Prote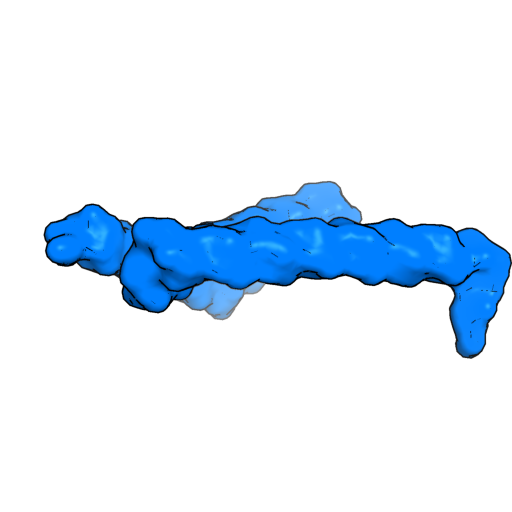in AF-A0A968ANC2-F1 (afdb_monomer_lite)

Sequence (80 aa):
MPQGWEWLMLLGVGIFTQIAQIFMTKGLHYETAAKATNVSYIGVVFSTIWGILIFAEIPDWRTLIGAAFVIFAIIKMART

Radius of gyration: 16.16 Å; chains: 1; bounding box: 32×27×44 Å

Structure (mmCIF, N/CA/C/O backbone):
data_AF-A0A968ANC2-F1
#
_entry.id   AF-A0A968ANC2-F1
#
loop_
_atom_site.group_PDB
_atom_site.id
_atom_site.type_symbol
_atom_site.label_atom_id
_atom_site.label_alt_id
_atom_site.label_comp_id
_atom_site.label_asym_id
_atom_site.label_entity_id
_atom_site.label_seq_id
_atom_site.pdbx_PDB_ins_code
_atom_site.Cartn_x
_atom_site.Cartn_y
_atom_site.Cartn_z
_atom_site.occupancy
_atom_site.B_iso_or_equiv
_atom_site.a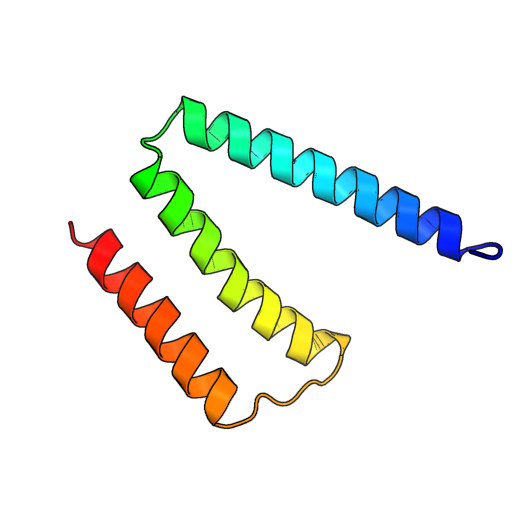uth_seq_id
_atom_site.auth_comp_id
_atom_site.auth_asym_id
_atom_site.auth_atom_id
_atom_site.pdbx_PDB_model_num
ATOM 1 N N . MET A 1 1 ? 15.974 11.633 -16.245 1.00 75.19 1 MET A N 1
ATOM 2 C CA . MET A 1 1 ? 14.713 12.328 -16.593 1.00 75.19 1 MET A CA 1
ATOM 3 C C . MET A 1 1 ? 13.819 11.302 -17.258 1.00 75.19 1 MET A C 1
ATOM 5 O O . MET A 1 1 ? 14.384 10.548 -18.043 1.00 75.19 1 MET A O 1
ATOM 9 N N . PRO A 1 2 ? 12.513 11.237 -16.946 1.00 81.81 2 PRO A N 1
ATOM 10 C CA . PRO A 1 2 ? 11.656 10.222 -17.534 1.00 81.81 2 PRO A CA 1
ATOM 11 C C . PRO A 1 2 ? 11.625 10.369 -19.060 1.00 81.81 2 PRO A C 1
ATOM 13 O O . PRO A 1 2 ? 11.532 11.495 -19.564 1.00 81.81 2 PRO A O 1
ATOM 16 N N . GLN A 1 3 ? 11.729 9.270 -19.798 1.00 92.50 3 GLN A N 1
ATOM 17 C CA . GLN A 1 3 ? 11.720 9.272 -21.263 1.00 92.50 3 GLN A CA 1
ATOM 18 C C . GLN A 1 3 ? 10.515 8.502 -21.808 1.00 92.50 3 GLN A C 1
ATOM 20 O O . GLN A 1 3 ? 10.231 7.378 -21.401 1.00 92.50 3 GLN A O 1
ATOM 25 N N . GLY A 1 4 ? 9.799 9.117 -22.756 1.00 92.12 4 GLY A N 1
ATOM 26 C CA . GLY A 1 4 ? 8.693 8.482 -23.477 1.00 92.12 4 GLY A CA 1
ATOM 27 C C . GLY A 1 4 ? 7.612 7.909 -22.554 1.00 92.12 4 GLY A C 1
ATOM 28 O O . GLY A 1 4 ? 6.867 8.657 -21.923 1.00 92.12 4 GLY A O 1
ATOM 29 N N . TRP A 1 5 ? 7.531 6.577 -22.492 1.00 93.69 5 TRP A N 1
ATOM 30 C CA . TRP A 1 5 ? 6.480 5.820 -21.802 1.00 93.69 5 TRP A CA 1
ATOM 31 C C . TRP A 1 5 ? 6.508 5.935 -20.271 1.00 93.69 5 TRP A C 1
ATOM 33 O O . TRP A 1 5 ? 5.474 5.787 -19.619 1.00 93.69 5 TRP A O 1
ATOM 43 N N . GLU A 1 6 ? 7.660 6.263 -19.684 1.00 94.94 6 GLU A N 1
ATOM 44 C CA . GLU A 1 6 ? 7.798 6.427 -18.231 1.00 94.94 6 GLU A CA 1
ATOM 45 C C . GLU A 1 6 ? 6.876 7.533 -17.689 1.00 94.94 6 GLU A C 1
ATOM 47 O O . GLU A 1 6 ? 6.335 7.410 -16.591 1.00 94.94 6 GLU A O 1
ATOM 52 N N . TRP A 1 7 ? 6.610 8.576 -18.486 1.00 95.12 7 TRP A N 1
ATOM 53 C CA . TRP A 1 7 ? 5.646 9.624 -18.136 1.00 95.12 7 TRP A CA 1
ATOM 54 C C . TRP A 1 7 ? 4.225 9.089 -17.985 1.00 95.12 7 TRP A C 1
ATOM 56 O O . TRP A 1 7 ? 3.514 9.495 -17.066 1.00 95.12 7 TRP A O 1
ATOM 66 N N . LEU A 1 8 ? 3.815 8.162 -18.854 1.00 95.19 8 LEU A N 1
ATOM 67 C CA . LEU A 1 8 ? 2.492 7.552 -18.772 1.00 95.19 8 LEU A CA 1
ATOM 68 C C . LEU A 1 8 ? 2.379 6.669 -17.523 1.00 95.19 8 LEU A C 1
ATOM 70 O O . LEU A 1 8 ? 1.356 6.698 -16.842 1.00 95.19 8 LEU A O 1
ATOM 74 N N . MET A 1 9 ? 3.443 5.932 -17.186 1.00 94.06 9 MET A N 1
ATOM 75 C CA . MET A 1 9 ? 3.489 5.123 -15.964 1.00 94.06 9 MET A CA 1
ATOM 76 C C . MET A 1 9 ? 3.394 6.002 -14.711 1.00 94.06 9 MET A C 1
ATOM 78 O O . MET A 1 9 ? 2.595 5.705 -13.826 1.00 94.06 9 MET A O 1
ATOM 82 N N . LEU A 1 10 ? 4.136 7.113 -14.654 1.00 95.00 10 LEU A N 1
ATOM 83 C CA . LEU A 1 10 ? 4.074 8.066 -13.538 1.00 95.00 10 LEU A CA 1
ATOM 84 C C . LEU A 1 10 ? 2.696 8.716 -13.403 1.00 95.00 10 LEU A C 1
ATOM 86 O O . LEU A 1 10 ? 2.190 8.857 -12.290 1.00 95.00 10 LEU A O 1
ATOM 90 N N . LEU A 1 11 ? 2.068 9.076 -14.523 1.00 96.25 11 LEU A N 1
ATOM 91 C CA . LEU A 1 11 ? 0.706 9.603 -14.531 1.00 96.25 11 LEU A CA 1
ATOM 92 C C . LEU A 1 11 ? -0.279 8.554 -13.997 1.00 96.25 11 LEU A C 1
ATOM 94 O O . LEU A 1 11 ? -1.101 8.873 -13.139 1.00 96.25 11 LEU A O 1
ATOM 98 N N . GLY A 1 12 ? -0.149 7.298 -14.433 1.00 96.12 12 GLY A N 1
ATOM 99 C CA . GLY A 1 12 ? -0.925 6.176 -13.908 1.00 96.12 12 GLY A CA 1
ATOM 100 C C . GLY A 1 12 ? -0.764 6.023 -12.394 1.00 96.12 12 GLY A C 1
ATOM 101 O O . GLY A 1 12 ? -1.758 6.043 -11.669 1.00 96.12 12 GLY A O 1
ATOM 102 N N . VAL A 1 13 ? 0.477 5.957 -11.901 1.00 95.31 13 VAL A N 1
ATOM 103 C CA . VAL A 1 13 ? 0.783 5.904 -10.459 1.00 95.31 13 VAL A CA 1
ATOM 104 C C . VAL A 1 13 ? 0.139 7.077 -9.720 1.00 95.31 13 VAL A C 1
ATOM 106 O O . VAL A 1 13 ? -0.485 6.869 -8.679 1.00 95.31 13 VAL A O 1
ATOM 109 N N . GLY A 1 14 ? 0.226 8.292 -10.266 1.00 97.19 14 GLY A N 1
ATOM 110 C CA . GLY A 1 14 ? -0.393 9.487 -9.696 1.00 97.19 14 GLY A CA 1
ATOM 111 C C . GLY A 1 14 ? -1.914 9.375 -9.577 1.00 97.19 14 GLY A C 1
ATOM 112 O O . GLY A 1 14 ? -2.458 9.608 -8.498 1.00 97.19 14 GLY A O 1
ATOM 113 N N . ILE A 1 15 ? -2.601 8.956 -10.644 1.00 97.69 15 ILE A N 1
ATOM 114 C CA . ILE A 1 15 ? -4.061 8.770 -10.640 1.00 97.69 15 ILE A CA 1
ATOM 115 C C . ILE A 1 15 ? -4.473 7.726 -9.599 1.00 97.69 15 ILE A C 1
ATOM 117 O O . ILE A 1 15 ? -5.342 8.001 -8.770 1.00 97.69 15 ILE A O 1
ATOM 121 N N . PHE A 1 16 ? -3.849 6.546 -9.603 1.00 95.88 16 PHE A N 1
ATOM 122 C CA . PHE A 1 16 ? -4.202 5.480 -8.661 1.00 95.88 16 PHE A CA 1
ATOM 123 C C . PHE A 1 16 ? -3.914 5.877 -7.210 1.00 95.88 16 PHE A C 1
ATOM 125 O O . PHE A 1 16 ? -4.746 5.634 -6.333 1.00 95.88 16 PHE A O 1
ATOM 132 N N . THR A 1 17 ? -2.789 6.552 -6.959 1.00 94.00 17 THR A N 1
ATOM 133 C CA . THR A 1 17 ? -2.448 7.065 -5.625 1.00 94.00 17 THR A CA 1
ATOM 134 C C . THR A 1 17 ? -3.474 8.093 -5.157 1.00 94.00 17 THR A C 1
ATOM 136 O O . THR A 1 17 ? -3.946 8.019 -4.023 1.00 94.00 17 THR A O 1
ATOM 139 N N . GLN A 1 18 ? -3.886 9.015 -6.031 1.00 97.00 18 GLN A N 1
ATOM 140 C CA . GLN A 1 18 ? -4.881 10.028 -5.688 1.00 97.00 18 GLN A CA 1
ATOM 141 C C . GLN A 1 18 ? -6.245 9.404 -5.373 1.00 97.00 18 GLN A C 1
ATOM 143 O O . GLN A 1 18 ? -6.892 9.785 -4.397 1.00 97.00 18 GLN A O 1
ATOM 148 N N . ILE A 1 19 ? -6.675 8.414 -6.158 1.00 95.88 19 ILE A N 1
ATOM 149 C CA . ILE A 1 19 ? -7.915 7.671 -5.905 1.00 95.88 19 ILE A CA 1
ATOM 150 C C . ILE A 1 19 ? -7.849 6.965 -4.542 1.00 95.88 19 ILE A C 1
ATOM 152 O O . ILE A 1 19 ? -8.784 7.083 -3.747 1.00 95.88 19 ILE A O 1
ATOM 156 N N . ALA A 1 20 ? -6.737 6.287 -4.237 1.00 90.75 20 ALA A N 1
ATOM 157 C CA . ALA A 1 20 ? -6.534 5.627 -2.948 1.00 90.75 20 ALA A CA 1
ATOM 158 C C . ALA A 1 20 ? -6.621 6.619 -1.772 1.00 90.75 20 ALA A C 1
ATOM 160 O O . ALA A 1 20 ? -7.306 6.347 -0.785 1.00 90.75 20 ALA A O 1
ATOM 161 N N . GLN A 1 21 ? -6.010 7.800 -1.904 1.00 91.19 21 GLN A N 1
ATOM 162 C CA . GLN A 1 21 ? -6.065 8.858 -0.889 1.00 91.19 21 GLN A CA 1
ATOM 163 C C . GLN A 1 21 ? -7.482 9.410 -0.674 1.00 91.19 21 GLN A C 1
ATOM 165 O O . GLN A 1 21 ? -7.887 9.665 0.464 1.00 91.19 21 GLN A O 1
ATOM 170 N N . ILE A 1 22 ? -8.277 9.549 -1.740 1.00 93.75 22 ILE A N 1
ATOM 171 C CA . ILE A 1 22 ? -9.681 9.972 -1.627 1.00 93.75 22 ILE A CA 1
ATOM 172 C C . ILE A 1 22 ? -10.488 8.933 -0.842 1.00 93.75 22 ILE A C 1
ATOM 174 O O . ILE A 1 22 ? -11.260 9.303 0.044 1.00 93.75 22 ILE A O 1
ATOM 178 N N . PHE A 1 23 ? -10.312 7.640 -1.130 1.00 89.75 23 PHE A N 1
ATOM 179 C CA . PHE A 1 23 ? -10.999 6.578 -0.393 1.00 89.75 23 PHE A CA 1
ATOM 180 C C . PHE A 1 23 ? -10.560 6.502 1.067 1.00 89.75 23 PHE A C 1
ATOM 182 O O . PHE A 1 23 ? -11.417 6.351 1.934 1.00 89.75 23 PHE A O 1
ATOM 189 N N . MET A 1 24 ? -9.269 6.675 1.353 1.00 86.88 24 MET A N 1
ATOM 190 C CA . MET A 1 24 ? -8.762 6.741 2.724 1.00 86.88 24 MET A CA 1
ATOM 191 C C . MET A 1 24 ? -9.395 7.904 3.496 1.00 86.88 24 MET A C 1
ATOM 193 O O . MET A 1 24 ? -9.930 7.703 4.584 1.00 86.88 24 MET A O 1
ATOM 197 N N . THR A 1 25 ? -9.402 9.102 2.907 1.00 89.38 25 THR A N 1
ATOM 198 C CA . THR A 1 25 ? -10.006 10.296 3.520 1.00 89.38 25 THR A CA 1
ATOM 199 C C . THR A 1 25 ? -11.503 10.104 3.764 1.00 89.38 25 THR A C 1
ATOM 201 O O . THR A 1 25 ? -12.002 10.439 4.836 1.00 89.38 25 THR A O 1
ATOM 204 N N . LYS A 1 26 ? -12.230 9.511 2.808 1.00 88.12 26 LYS A N 1
ATOM 205 C CA . LYS A 1 26 ? -13.650 9.175 2.992 1.00 88.12 26 LYS A CA 1
ATOM 206 C C . LYS A 1 26 ? -13.847 8.123 4.085 1.00 88.12 26 LYS A C 1
ATOM 208 O O . LYS A 1 26 ? -14.718 8.296 4.925 1.00 88.12 26 LYS A O 1
ATOM 213 N N . GLY A 1 27 ? -13.032 7.070 4.118 1.00 85.94 27 GLY A N 1
ATOM 214 C CA . GLY A 1 27 ? -13.096 6.024 5.144 1.00 85.94 27 GLY A CA 1
ATOM 215 C C . GLY A 1 27 ? -12.894 6.572 6.557 1.00 85.94 27 GLY A C 1
ATOM 216 O O . GLY A 1 27 ? -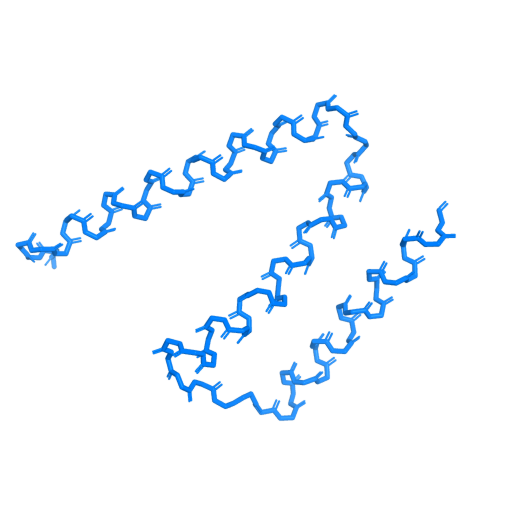13.641 6.215 7.461 1.00 85.94 27 GLY A O 1
ATOM 217 N N . LEU A 1 28 ? -11.959 7.512 6.720 1.00 85.44 28 LEU A N 1
ATOM 218 C CA . LEU A 1 28 ? -11.733 8.239 7.975 1.00 85.44 28 LEU A CA 1
ATOM 219 C C . LEU A 1 28 ? -12.901 9.147 8.386 1.00 85.44 28 LEU A C 1
ATOM 221 O O . LEU A 1 28 ? -13.018 9.488 9.558 1.00 85.44 28 LEU A O 1
ATOM 225 N N . HIS A 1 29 ? -13.741 9.571 7.441 1.00 84.38 29 HIS A N 1
ATOM 226 C CA . HIS A 1 29 ? -14.923 10.377 7.740 1.00 84.38 29 HIS A CA 1
ATOM 227 C C . HIS A 1 29 ? -16.097 9.525 8.245 1.00 84.38 29 HIS A C 1
ATOM 229 O O . HIS A 1 29 ? -16.888 9.997 9.057 1.00 84.38 29 HIS A O 1
ATOM 235 N N . TYR A 1 30 ? -16.215 8.280 7.772 1.00 80.00 30 TYR A N 1
ATOM 236 C CA . TYR A 1 30 ? -17.302 7.368 8.148 1.00 80.00 30 TYR A CA 1
ATOM 237 C C . TYR A 1 30 ? -16.980 6.483 9.358 1.00 80.00 30 TYR A C 1
ATOM 239 O O . TYR A 1 30 ? -17.886 6.113 10.098 1.00 80.00 30 TYR A O 1
ATOM 247 N N . GLU A 1 31 ? -15.711 6.140 9.570 1.00 81.38 31 GLU A N 1
ATOM 248 C CA . GLU A 1 31 ? -15.264 5.264 10.654 1.00 81.38 31 GLU A CA 1
ATOM 249 C C . GLU A 1 31 ? -14.211 5.951 11.524 1.00 81.38 31 GLU A C 1
ATOM 251 O O . GLU A 1 31 ? -13.533 6.891 11.111 1.00 81.38 31 GLU A O 1
ATOM 256 N N . THR A 1 32 ? -14.031 5.459 12.750 1.00 76.81 32 THR A N 1
ATOM 257 C CA . THR A 1 32 ? -12.998 5.992 13.642 1.00 76.81 32 THR A CA 1
ATOM 258 C C . THR A 1 32 ? -11.601 5.788 13.052 1.00 76.81 32 THR A C 1
ATOM 260 O O . THR A 1 32 ? -11.311 4.774 12.412 1.00 76.81 32 THR A O 1
ATOM 263 N N . ALA A 1 33 ? -10.691 6.728 13.329 1.00 74.12 33 ALA A N 1
ATOM 264 C CA . ALA A 1 33 ? -9.303 6.660 12.866 1.00 74.12 33 ALA A CA 1
ATOM 265 C C . ALA A 1 33 ? -8.618 5.322 13.211 1.00 74.12 33 ALA A C 1
ATOM 267 O O . ALA A 1 33 ? -7.808 4.819 12.433 1.00 74.12 33 ALA A O 1
ATOM 268 N N . ALA A 1 34 ? -8.997 4.703 14.334 1.00 69.88 34 ALA A N 1
ATOM 269 C CA . ALA A 1 34 ? -8.522 3.384 14.741 1.00 69.88 34 ALA A CA 1
ATOM 270 C C . ALA A 1 34 ? -8.915 2.275 13.745 1.00 69.88 34 ALA A C 1
ATOM 272 O O . ALA A 1 34 ? -8.061 1.493 13.324 1.00 69.88 34 ALA A O 1
ATOM 273 N N . LYS A 1 35 ? -10.178 2.234 13.300 1.00 71.31 35 LYS A N 1
ATOM 274 C CA . LYS A 1 35 ? -10.642 1.258 12.301 1.00 71.31 35 LYS A CA 1
ATOM 275 C C . LYS A 1 35 ? -10.026 1.502 10.924 1.00 71.31 35 LYS A C 1
ATOM 277 O O . LYS A 1 35 ? -9.637 0.546 10.259 1.00 71.31 35 LYS A O 1
ATOM 282 N N . ALA A 1 36 ? -9.873 2.761 10.517 1.00 75.00 36 ALA A N 1
ATOM 283 C CA . ALA A 1 36 ? -9.221 3.100 9.252 1.00 75.00 36 ALA A CA 1
ATOM 284 C C . ALA A 1 36 ? -7.736 2.692 9.237 1.00 75.00 36 ALA A C 1
ATOM 286 O O . ALA A 1 36 ? -7.262 2.111 8.263 1.00 75.00 36 ALA A O 1
ATOM 287 N N . THR A 1 37 ? -7.018 2.915 10.343 1.00 73.44 37 THR A N 1
ATOM 288 C CA . THR A 1 37 ? -5.612 2.493 10.494 1.00 73.44 37 THR A CA 1
ATOM 289 C C . THR A 1 37 ? -5.471 0.972 10.396 1.00 73.44 37 THR A C 1
ATOM 291 O O . THR A 1 37 ? -4.534 0.469 9.782 1.00 73.44 37 THR A O 1
ATOM 294 N N . ASN A 1 38 ? -6.451 0.238 10.924 1.00 73.88 38 ASN A N 1
ATOM 295 C CA . ASN A 1 38 ? -6.540 -1.213 10.801 1.00 73.88 38 ASN A CA 1
ATOM 296 C C . ASN A 1 38 ? -6.587 -1.689 9.343 1.00 73.88 38 ASN A C 1
ATOM 298 O O . ASN A 1 38 ? -5.860 -2.603 8.956 1.00 73.88 38 ASN A O 1
ATOM 302 N N . VAL A 1 39 ? -7.419 -1.044 8.522 1.00 78.31 39 VAL A N 1
ATOM 303 C CA . VAL A 1 39 ? -7.531 -1.357 7.091 1.00 78.31 39 VAL A CA 1
ATOM 304 C C . VAL A 1 39 ? -6.219 -1.054 6.363 1.00 78.31 39 VAL A C 1
ATOM 306 O O . VAL A 1 39 ? -5.798 -1.841 5.517 1.00 78.31 39 VAL A O 1
ATOM 309 N N . SER A 1 40 ? -5.514 0.017 6.734 1.00 81.62 40 SER A N 1
ATOM 310 C CA . SER A 1 40 ? -4.211 0.350 6.142 1.00 81.62 40 SER A CA 1
ATOM 311 C C . SER A 1 40 ? -3.143 -0.729 6.368 1.00 81.62 40 SER A C 1
ATOM 313 O O . SER A 1 40 ? -2.305 -0.938 5.490 1.00 81.62 40 SER A O 1
ATOM 315 N N . TYR A 1 41 ? -3.182 -1.474 7.482 1.00 81.19 41 TYR A N 1
ATOM 316 C CA . TYR A 1 41 ? -2.244 -2.583 7.720 1.00 81.19 41 TYR A CA 1
ATOM 317 C C . TYR A 1 41 ? -2.432 -3.760 6.754 1.00 81.19 41 TYR A C 1
ATOM 319 O O . TYR A 1 41 ? -1.462 -4.453 6.444 1.00 81.19 41 TYR A O 1
ATOM 327 N N . ILE A 1 42 ? -3.636 -3.955 6.206 1.00 81.81 42 ILE A N 1
ATOM 328 C CA . ILE A 1 42 ? -3.888 -4.958 5.156 1.00 81.81 42 ILE A CA 1
ATOM 329 C C . ILE A 1 42 ? -3.077 -4.627 3.890 1.00 81.81 42 ILE A C 1
ATOM 331 O O . ILE A 1 42 ? -2.674 -5.530 3.154 1.00 81.81 42 ILE A O 1
ATOM 335 N N . GLY A 1 43 ? -2.747 -3.348 3.672 1.00 85.31 43 GLY A N 1
ATOM 336 C CA . GLY A 1 43 ? -1.874 -2.908 2.585 1.00 85.31 43 GLY A CA 1
ATOM 337 C C . GLY A 1 43 ? -0.497 -3.578 2.596 1.00 85.31 43 GLY A C 1
ATOM 338 O O . GLY A 1 43 ? 0.050 -3.838 1.528 1.00 85.31 43 GLY A O 1
ATOM 339 N N . VAL A 1 44 ? 0.037 -3.945 3.769 1.00 84.56 44 VAL A N 1
ATOM 340 C CA . VAL A 1 44 ? 1.308 -4.685 3.877 1.00 84.56 44 VAL A CA 1
ATOM 341 C C . VAL A 1 44 ? 1.187 -6.070 3.242 1.00 84.56 44 VAL A C 1
ATOM 343 O O . VAL A 1 44 ? 2.058 -6.466 2.474 1.00 84.56 44 VAL A O 1
ATOM 346 N N . VAL A 1 45 ? 0.082 -6.777 3.499 1.00 83.75 45 VAL A N 1
ATOM 347 C CA . VAL A 1 45 ? -0.173 -8.109 2.928 1.00 83.75 45 VAL A CA 1
ATOM 348 C C . VAL A 1 45 ? -0.270 -8.024 1.405 1.00 83.75 45 VAL A C 1
ATOM 350 O O . VAL A 1 45 ? 0.395 -8.786 0.705 1.00 83.75 45 VAL A O 1
ATOM 353 N N . PHE A 1 46 ? -1.038 -7.062 0.883 1.00 86.19 46 PHE A N 1
ATOM 354 C CA . PHE A 1 46 ? -1.123 -6.835 -0.563 1.00 86.19 46 PHE A CA 1
ATOM 355 C C . PHE A 1 46 ? 0.227 -6.452 -1.174 1.00 86.19 46 PHE A C 1
A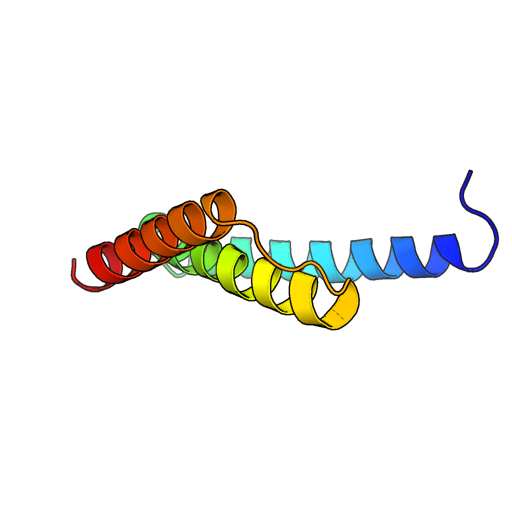TOM 357 O O . PHE A 1 46 ? 0.566 -6.962 -2.237 1.00 86.19 46 PHE A O 1
ATOM 364 N N . SER A 1 47 ? 1.007 -5.599 -0.506 1.00 87.25 47 SER A N 1
ATOM 365 C CA . SER A 1 47 ? 2.345 -5.208 -0.960 1.00 87.25 47 SER A CA 1
ATOM 366 C C . SER A 1 47 ? 3.272 -6.419 -1.080 1.00 87.25 47 SER A C 1
ATOM 368 O O . SER A 1 47 ? 3.901 -6.605 -2.117 1.00 87.25 47 SER A O 1
ATOM 370 N N . THR A 1 48 ? 3.289 -7.308 -0.079 1.00 85.69 48 THR A N 1
ATOM 371 C CA . THR A 1 48 ? 4.082 -8.545 -0.134 1.00 85.69 48 THR A CA 1
ATOM 372 C C . THR A 1 48 ? 3.621 -9.480 -1.253 1.00 85.69 48 THR A C 1
ATOM 374 O O . THR A 1 48 ? 4.459 -10.030 -1.963 1.00 85.69 48 THR A O 1
ATOM 377 N N . ILE A 1 49 ? 2.308 -9.634 -1.461 1.00 88.19 49 ILE A N 1
ATOM 378 C CA . ILE A 1 49 ? 1.769 -10.453 -2.560 1.00 88.19 49 ILE A CA 1
ATOM 379 C C . ILE A 1 49 ? 2.215 -9.896 -3.917 1.00 88.19 49 ILE A C 1
ATOM 381 O O . ILE A 1 49 ? 2.714 -10.647 -4.752 1.00 88.19 49 ILE A O 1
ATOM 385 N N . TRP A 1 50 ? 2.074 -8.587 -4.137 1.00 89.75 50 TRP A N 1
ATOM 386 C CA . TRP A 1 50 ? 2.503 -7.952 -5.384 1.00 89.75 50 TRP A CA 1
ATOM 387 C C . TRP A 1 50 ? 4.024 -7.987 -5.572 1.00 89.75 50 TRP A C 1
ATOM 389 O O . TRP A 1 50 ? 4.476 -8.196 -6.696 1.00 89.75 50 TRP A O 1
ATOM 399 N N . GLY A 1 51 ? 4.800 -7.862 -4.492 1.00 89.62 51 GLY A N 1
ATOM 400 C CA . GLY A 1 51 ? 6.254 -8.053 -4.478 1.00 89.62 51 GLY A CA 1
ATOM 401 C C . GLY A 1 51 ? 6.661 -9.422 -5.024 1.00 89.62 51 GLY A C 1
ATOM 402 O O . GLY A 1 51 ? 7.472 -9.523 -5.943 1.00 89.62 51 GLY A O 1
ATOM 403 N N . ILE A 1 52 ? 6.009 -10.480 -4.540 1.00 89.69 52 ILE A N 1
ATOM 404 C CA . ILE A 1 52 ? 6.251 -11.848 -5.014 1.00 89.69 52 ILE A CA 1
ATOM 405 C C . ILE A 1 52 ? 5.784 -12.021 -6.468 1.00 89.69 52 ILE A C 1
ATOM 407 O O . ILE A 1 52 ? 6.501 -12.603 -7.275 1.00 89.69 52 ILE A O 1
ATOM 411 N N . LEU A 1 53 ? 4.589 -11.533 -6.822 1.00 92.25 53 LEU A N 1
ATOM 412 C CA . LEU A 1 53 ? 3.986 -11.797 -8.136 1.00 92.25 53 LEU A CA 1
ATOM 413 C C . LEU A 1 53 ? 4.622 -11.007 -9.286 1.00 92.25 53 LEU A C 1
ATOM 415 O O . LEU A 1 53 ? 4.785 -11.556 -10.372 1.00 92.25 53 LEU A O 1
ATOM 419 N N . ILE A 1 54 ? 4.933 -9.725 -9.079 1.00 92.56 54 ILE A N 1
ATOM 420 C CA . ILE A 1 54 ? 5.448 -8.838 -10.136 1.00 92.56 54 ILE A CA 1
ATOM 421 C C . ILE A 1 54 ? 6.974 -8.831 -10.144 1.00 92.56 54 ILE A C 1
ATOM 423 O O . ILE A 1 54 ? 7.578 -8.840 -11.214 1.00 92.56 54 ILE A O 1
ATOM 427 N N . PHE A 1 55 ? 7.593 -8.808 -8.964 1.00 89.62 55 PHE A N 1
ATOM 428 C CA . PHE A 1 55 ? 9.037 -8.619 -8.830 1.00 89.62 55 PHE A CA 1
ATOM 429 C C . PHE A 1 55 ? 9.787 -9.916 -8.505 1.00 89.62 55 PHE A C 1
ATOM 431 O O . PHE A 1 55 ? 11.014 -9.900 -8.453 1.00 89.62 55 PHE A O 1
ATOM 438 N N . ALA A 1 56 ? 9.073 -11.038 -8.318 1.00 87.81 56 ALA A N 1
ATOM 439 C CA . ALA A 1 56 ? 9.642 -12.323 -7.901 1.00 87.81 56 ALA A CA 1
ATOM 440 C C . ALA A 1 56 ? 10.498 -12.214 -6.623 1.00 87.81 56 ALA A C 1
ATOM 442 O O . ALA A 1 56 ? 11.419 -13.005 -6.408 1.00 87.81 56 ALA A O 1
ATOM 443 N N . GLU A 1 57 ? 10.194 -11.234 -5.763 1.00 85.25 57 GLU A N 1
ATOM 444 C CA . GLU A 1 57 ? 10.900 -11.030 -4.503 1.00 85.25 57 GLU A CA 1
ATOM 445 C C . GLU A 1 57 ? 10.501 -12.125 -3.515 1.00 85.25 57 GLU A C 1
ATOM 447 O O . GLU A 1 57 ? 9.401 -12.122 -2.962 1.00 85.25 57 GLU A O 1
ATOM 452 N N . ILE A 1 58 ? 11.405 -13.080 -3.290 1.00 86.00 58 ILE A N 1
ATOM 453 C CA . ILE A 1 58 ? 11.221 -14.123 -2.280 1.00 86.00 58 ILE A CA 1
ATOM 454 C C . ILE A 1 58 ? 11.498 -13.495 -0.905 1.00 86.00 58 ILE A C 1
ATOM 456 O O . ILE A 1 58 ? 12.628 -13.062 -0.660 1.00 86.00 58 ILE A O 1
ATOM 460 N N . PRO A 1 59 ? 10.507 -13.432 0.005 1.00 82.12 59 PRO A N 1
ATOM 461 C CA . PRO A 1 59 ? 10.694 -12.805 1.306 1.00 82.12 59 PRO A CA 1
ATOM 462 C C . PRO A 1 59 ? 11.717 -13.577 2.143 1.00 82.12 59 PRO A C 1
ATOM 464 O O . PRO A 1 59 ? 11.578 -14.782 2.347 1.00 82.12 59 PRO A O 1
ATOM 467 N N . ASP A 1 60 ? 12.711 -12.870 2.678 1.00 87.31 60 ASP A N 1
ATOM 468 C CA . ASP A 1 60 ? 13.633 -13.435 3.663 1.00 87.31 60 ASP A CA 1
ATOM 469 C C . ASP A 1 60 ? 12.930 -13.644 5.021 1.00 87.31 60 ASP A C 1
ATOM 471 O O . ASP A 1 60 ? 11.875 -13.065 5.316 1.00 87.31 60 ASP A O 1
ATOM 475 N N . TRP A 1 61 ? 13.544 -14.443 5.890 1.00 88.19 61 TRP A N 1
ATOM 476 C CA . TRP A 1 61 ? 13.050 -14.789 7.224 1.00 88.19 61 TRP A CA 1
ATOM 477 C C . TRP A 1 61 ? 12.649 -13.554 8.047 1.00 88.19 61 TRP A C 1
ATOM 479 O O . TRP A 1 61 ? 11.624 -13.563 8.728 1.00 88.19 61 TRP A O 1
ATOM 489 N N . ARG A 1 62 ? 13.402 -12.453 7.938 1.00 87.1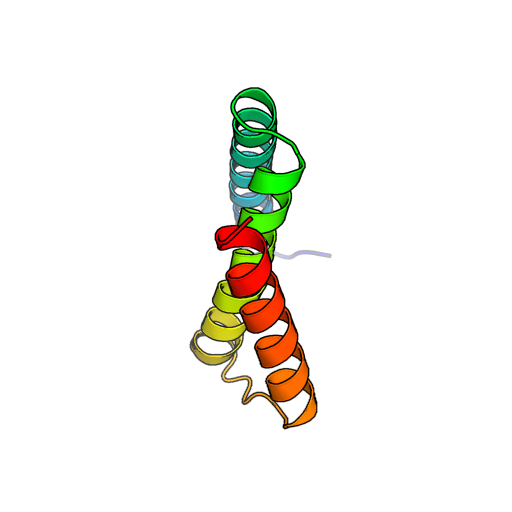9 62 ARG A N 1
ATOM 490 C CA . ARG A 1 62 ? 13.108 -11.194 8.644 1.00 87.19 62 ARG A CA 1
ATOM 491 C C . ARG A 1 62 ? 11.790 -10.567 8.182 1.00 87.19 62 ARG A C 1
ATOM 493 O O . ARG A 1 62 ? 11.019 -10.082 9.009 1.00 87.19 62 ARG A O 1
ATOM 500 N N . THR A 1 63 ? 11.514 -10.613 6.880 1.00 84.69 63 THR A N 1
ATOM 501 C CA . THR A 1 63 ? 10.271 -10.109 6.282 1.00 84.69 63 THR A CA 1
ATOM 502 C C . THR A 1 63 ? 9.080 -10.956 6.718 1.00 84.69 63 THR A C 1
ATOM 504 O O . THR A 1 63 ? 8.029 -10.408 7.046 1.00 84.69 63 THR A O 1
ATOM 507 N N . LEU A 1 64 ? 9.258 -12.279 6.813 1.00 85.06 64 LEU A N 1
ATOM 508 C CA . LEU A 1 64 ? 8.223 -13.192 7.307 1.00 85.06 64 LEU A CA 1
ATOM 509 C C . LEU A 1 64 ? 7.849 -12.920 8.770 1.00 85.06 64 LEU A C 1
ATOM 511 O O . LEU A 1 64 ? 6.663 -12.891 9.094 1.00 85.06 64 LEU A O 1
ATOM 515 N N . ILE A 1 65 ? 8.825 -12.655 9.647 1.00 89.94 65 ILE A N 1
ATOM 516 C CA . ILE A 1 65 ? 8.545 -12.253 11.038 1.00 89.94 65 ILE A CA 1
ATOM 517 C C . ILE A 1 65 ? 7.754 -10.945 11.078 1.00 89.94 65 ILE A C 1
ATOM 519 O O . ILE A 1 65 ? 6.766 -10.839 11.803 1.00 89.94 65 ILE A O 1
ATOM 523 N N . GLY A 1 66 ? 8.187 -9.944 10.305 1.00 86.00 66 GLY A N 1
ATOM 524 C CA . GLY A 1 66 ? 7.504 -8.653 10.229 1.00 86.00 66 GLY A CA 1
ATOM 525 C C . GLY A 1 66 ? 6.052 -8.811 9.777 1.00 86.00 66 GLY A C 1
ATOM 526 O O . GLY A 1 66 ? 5.142 -8.296 10.426 1.00 86.00 66 GLY A O 1
ATOM 527 N N . ALA A 1 67 ? 5.819 -9.598 8.723 1.00 83.88 67 ALA A N 1
ATOM 528 C CA . ALA A 1 67 ? 4.480 -9.915 8.237 1.00 83.88 67 ALA A CA 1
ATOM 529 C C . ALA A 1 67 ? 3.630 -10.630 9.303 1.00 83.88 67 ALA A C 1
ATOM 531 O O . ALA A 1 67 ? 2.467 -10.273 9.498 1.00 83.88 67 ALA A O 1
ATOM 532 N N . ALA A 1 68 ? 4.209 -11.577 10.050 1.00 86.81 68 ALA A N 1
ATOM 533 C CA . ALA A 1 68 ? 3.518 -12.264 11.141 1.00 86.81 68 ALA A CA 1
ATOM 534 C C . ALA A 1 68 ? 3.087 -11.299 12.261 1.00 86.81 68 ALA A C 1
ATOM 536 O O . ALA A 1 68 ? 1.957 -11.393 12.745 1.00 86.81 68 ALA A O 1
ATOM 537 N N . PHE A 1 69 ? 3.935 -10.333 12.634 1.00 88.00 69 PHE A N 1
ATOM 538 C CA . PHE A 1 69 ? 3.574 -9.297 13.608 1.00 88.00 69 PHE A CA 1
ATOM 539 C C . PHE A 1 69 ? 2.433 -8.402 13.121 1.00 88.00 69 PHE A C 1
ATOM 541 O O . PHE A 1 69 ? 1.516 -8.117 13.893 1.00 88.00 69 PHE A O 1
ATOM 548 N N . VAL A 1 70 ? 2.452 -7.991 11.849 1.00 85.06 70 VAL A N 1
ATOM 549 C CA . VAL A 1 70 ? 1.375 -7.179 11.263 1.00 85.06 70 VAL A CA 1
ATOM 550 C C . VAL A 1 70 ? 0.052 -7.946 11.275 1.00 85.06 70 VAL A C 1
ATOM 552 O O . VAL A 1 70 ? -0.957 -7.417 11.737 1.00 85.06 70 VAL A O 1
ATOM 555 N N . ILE A 1 71 ? 0.054 -9.215 10.855 1.00 83.56 71 ILE A N 1
ATOM 556 C CA . ILE A 1 71 ? -1.143 -10.070 10.884 1.00 83.56 71 ILE A CA 1
ATOM 557 C C . ILE A 1 71 ? -1.658 -10.233 12.320 1.00 83.56 71 ILE A C 1
ATOM 559 O O . ILE A 1 71 ? -2.858 -10.104 12.566 1.00 83.56 71 ILE A O 1
ATOM 563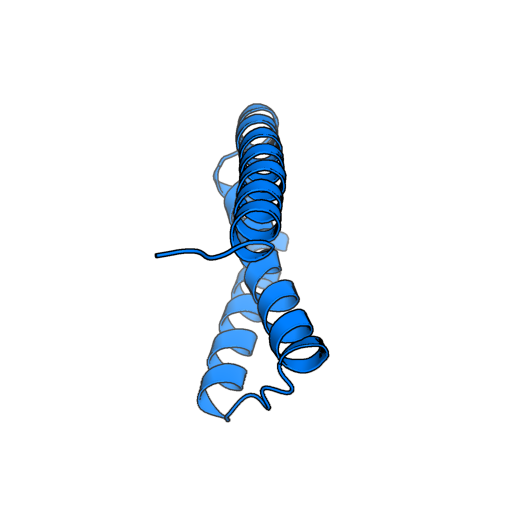 N N . PHE A 1 72 ? -0.767 -10.465 13.286 1.00 87.44 72 PHE A N 1
ATOM 564 C CA . PHE A 1 72 ? -1.145 -10.584 14.693 1.00 87.44 72 PHE A CA 1
ATOM 565 C C . PHE A 1 72 ? -1.800 -9.304 15.229 1.00 87.44 72 PHE A C 1
ATOM 567 O O . PHE A 1 72 ? -2.828 -9.380 15.906 1.00 87.44 72 PHE A O 1
ATOM 574 N N . ALA A 1 73 ? -1.247 -8.135 14.896 1.00 83.38 73 ALA A N 1
ATOM 575 C CA . ALA A 1 73 ? -1.809 -6.843 15.278 1.00 83.38 73 ALA A CA 1
ATOM 576 C C . ALA A 1 73 ? -3.221 -6.639 14.703 1.00 83.38 73 ALA A C 1
ATOM 578 O O . ALA A 1 73 ? -4.132 -6.282 15.453 1.00 83.38 73 ALA A O 1
ATOM 579 N N . ILE A 1 74 ? -3.424 -6.953 13.415 1.00 80.00 74 ILE A N 1
ATOM 580 C CA . ILE A 1 74 ? -4.739 -6.879 12.756 1.00 80.00 74 ILE A CA 1
ATOM 581 C C . ILE A 1 74 ? -5.753 -7.770 13.485 1.00 80.00 74 ILE A C 1
ATOM 583 O O . ILE A 1 74 ? -6.845 -7.317 13.824 1.00 80.00 74 ILE A O 1
ATOM 587 N N . ILE A 1 75 ? -5.392 -9.025 13.781 1.00 82.38 75 ILE A N 1
ATOM 588 C CA . ILE A 1 75 ? -6.286 -9.977 14.463 1.00 82.38 75 ILE A CA 1
ATOM 589 C C . ILE A 1 75 ? -6.643 -9.494 15.873 1.00 82.38 75 ILE A C 1
ATOM 591 O O . ILE A 1 75 ? -7.803 -9.581 16.281 1.00 82.38 75 ILE A O 1
ATOM 595 N N . LYS A 1 76 ? -5.661 -8.995 16.633 1.00 82.75 76 LYS A N 1
ATOM 596 C CA . LYS A 1 76 ? -5.872 -8.454 17.984 1.00 82.75 76 LYS A CA 1
ATOM 597 C C . LYS A 1 76 ? -6.823 -7.261 17.966 1.00 82.75 76 LYS A C 1
ATOM 599 O O . LYS A 1 76 ? -7.743 -7.216 18.780 1.00 82.75 76 LYS A O 1
ATOM 604 N N . MET A 1 77 ? -6.619 -6.327 17.041 1.00 75.62 77 MET A N 1
ATOM 605 C CA . MET A 1 77 ? -7.425 -5.113 16.971 1.00 75.62 77 MET A CA 1
ATOM 606 C C . MET A 1 77 ? -8.823 -5.371 16.393 1.00 75.62 77 MET A C 1
ATOM 608 O O . MET A 1 77 ? -9.763 -4.711 16.802 1.00 75.62 77 MET A O 1
ATOM 612 N N . ALA A 1 78 ? -9.000 -6.364 15.514 1.00 70.88 78 ALA A N 1
ATOM 613 C CA . ALA A 1 78 ? -10.321 -6.766 15.014 1.00 70.88 78 ALA A CA 1
ATOM 614 C C . ALA A 1 78 ? -11.240 -7.380 16.091 1.00 70.88 78 ALA A C 1
ATOM 616 O O . ALA A 1 78 ? -12.446 -7.483 15.881 1.00 70.88 78 ALA A O 1
ATOM 617 N N . ARG A 1 79 ? -10.680 -7.823 17.225 1.00 68.25 79 ARG A N 1
ATOM 618 C CA . ARG A 1 79 ? -11.425 -8.410 18.353 1.00 68.25 79 ARG A CA 1
ATOM 619 C C . ARG A 1 79 ? -11.741 -7.420 19.485 1.00 68.25 79 ARG A C 1
ATOM 621 O O . ARG A 1 79 ? -12.299 -7.858 20.488 1.00 68.25 79 ARG A O 1
ATOM 628 N N . THR A 1 80 ? -11.354 -6.149 19.360 1.00 58.75 80 THR A N 1
ATOM 629 C CA . THR A 1 80 ? -11.580 -5.091 20.367 1.00 58.75 80 THR A CA 1
ATOM 630 C C . THR A 1 80 ? -12.578 -4.077 19.829 1.00 58.75 80 THR A C 1
ATOM 632 O O . THR A 1 80 ? -13.426 -3.622 20.622 1.00 58.75 80 THR A O 1
#

Foldseek 3Di:
DDDDCSVVVVVVVVVVVVVVVVVLVVCVVVDPPLVSVLVVLVVLVVVVVCCCVVVVDDDDPVSVVVNVVSVVVSVVSVVD

pLDDT: mean 85.88, std 7.68, range [58.75, 97.69]

Secondary structure (DSSP, 8-state):
---TTHHHHHHHHHHHHHHHHHHHHHHHHHS-HHHHHHHHHHHHHHHHHHHHHHH--PPPHHHHHHHHHHHHHHHHHHT-